Protein AF-A0A3R6WY26-F1 (afdb_monomer_lite)

Organism: Aphanomyces astaci (NCBI:txid112090)

Sequence (99 aa):
VEESDTIPDYSSRMVWAKADISNALNVPPDQLEALIVHRQDLGELVHVFSHVKHHMGVEEVQVALPDGASVPVESSTMRWMTCNDMAEVKPAMMYNIVG

Foldseek 3Di:
DPPPPDDPDPVVVVVVVLVVVCVQQVHPSVCQVVFWPDKAWPAWDWDDDDPDIDIDTDMDTDGHDDPPRDRDDADPVGDDDDPVRVVVPDPPDPDPPPD

Secondary structure (DSSP, 8-state):
-----SPPPHHHHHHHHHHHHHHHHT--HHHHHHHEEEEEEEEEEEEEETTEEEEEEEEEEEE-PPTTPPPPPPBTTB----HHHHHH-----------

pLDDT: mean 78.39, std 15.36, range [35.5, 94.94]

Structure (mmCIF, N/CA/C/O backbone):
data_AF-A0A3R6WY26-F1
#
_entry.id   AF-A0A3R6WY26-F1
#
loop_
_atom_site.group_PDB
_atom_site.id
_atom_site.type_symbol
_atom_site.label_atom_id
_atom_site.label_alt_id
_atom_site.label_comp_id
_atom_site.label_asym_id
_atom_site.label_entity_id
_atom_site.label_seq_id
_atom_site.pdbx_PDB_ins_code
_atom_site.Cartn_x
_atom_site.Cartn_y
_atom_site.Cartn_z
_atom_site.occupancy
_atom_site.B_iso_or_equiv
_atom_site.auth_seq_id
_atom_site.auth_comp_id
_atom_site.auth_asym_id
_atom_site.auth_atom_id
_atom_site.pdbx_PDB_model_num
ATOM 1 N N . VAL A 1 1 ? 15.721 14.122 -22.363 1.00 42.41 1 VAL A N 1
ATOM 2 C CA . VAL A 1 1 ? 15.073 14.062 -21.039 1.00 42.41 1 VAL A CA 1
ATOM 3 C C . VAL A 1 1 ? 15.043 12.591 -20.720 1.00 42.41 1 VAL A C 1
ATOM 5 O O . VAL A 1 1 ? 14.357 11.879 -21.436 1.00 42.41 1 VAL A O 1
ATOM 8 N N . GLU A 1 2 ? 15.923 12.116 -19.842 1.00 40.12 2 GLU A N 1
ATOM 9 C CA . GLU A 1 2 ? 15.895 10.704 -19.459 1.00 40.12 2 GLU A CA 1
ATOM 10 C C . GLU A 1 2 ? 14.625 10.497 -18.638 1.00 40.12 2 GLU A C 1
ATOM 12 O O . GLU A 1 2 ? 14.523 10.959 -17.503 1.00 40.12 2 GLU A O 1
ATOM 17 N N . GLU A 1 3 ? 13.612 9.906 -19.271 1.00 52.09 3 GLU A N 1
ATOM 18 C CA . GLU A 1 3 ? 12.554 9.212 -18.552 1.00 52.09 3 GLU A CA 1
ATOM 19 C C . GLU A 1 3 ? 13.268 8.143 -17.735 1.00 52.09 3 GLU A C 1
ATOM 21 O O . GLU A 1 3 ? 13.838 7.202 -18.278 1.00 52.09 3 GLU A O 1
ATOM 26 N N . SER A 1 4 ? 13.383 8.380 -16.434 1.00 54.91 4 SER A N 1
ATOM 27 C CA . SER A 1 4 ? 14.045 7.456 -15.530 1.00 54.91 4 SER A CA 1
ATOM 28 C C . SER A 1 4 ? 13.237 6.157 -15.539 1.00 54.91 4 SER A C 1
ATOM 30 O O . SER A 1 4 ? 12.204 6.083 -14.882 1.00 54.91 4 SER A O 1
ATOM 32 N N . ASP A 1 5 ? 13.707 5.145 -16.276 1.00 64.50 5 ASP A N 1
ATOM 33 C CA . ASP A 1 5 ? 13.189 3.760 -16.358 1.00 64.50 5 ASP A CA 1
ATOM 34 C C . ASP A 1 5 ? 13.225 3.016 -15.000 1.00 64.50 5 ASP A C 1
ATOM 36 O O . ASP A 1 5 ? 13.124 1.793 -14.916 1.00 64.50 5 ASP A O 1
ATOM 40 N N . THR A 1 6 ? 13.434 3.740 -13.906 1.00 68.19 6 THR A N 1
ATOM 41 C CA . THR A 1 6 ? 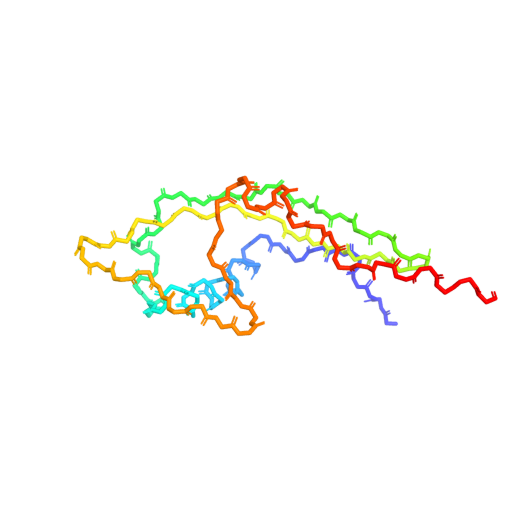13.661 3.210 -12.573 1.00 68.19 6 THR A CA 1
ATOM 42 C C . THR A 1 6 ? 12.530 3.615 -11.652 1.00 68.19 6 THR A C 1
ATOM 44 O O . THR A 1 6 ? 12.189 4.789 -11.501 1.00 68.19 6 THR A O 1
ATOM 47 N N . ILE A 1 7 ? 11.965 2.610 -10.990 1.00 73.69 7 ILE A N 1
ATOM 48 C CA . ILE A 1 7 ? 11.009 2.823 -9.912 1.00 73.69 7 ILE A CA 1
ATOM 49 C C . ILE A 1 7 ? 11.721 3.595 -8.797 1.00 73.69 7 ILE A C 1
ATOM 51 O O . ILE A 1 7 ? 12.845 3.229 -8.432 1.00 73.69 7 ILE A O 1
ATOM 55 N N . PRO A 1 8 ? 11.084 4.634 -8.229 1.00 80.81 8 PRO A N 1
ATOM 56 C CA . PRO A 1 8 ? 11.581 5.271 -7.024 1.00 80.81 8 PRO A CA 1
ATOM 57 C C . PRO A 1 8 ? 11.853 4.238 -5.932 1.00 80.81 8 PRO A C 1
ATOM 59 O O . PRO A 1 8 ? 11.167 3.215 -5.822 1.00 80.81 8 PRO A O 1
ATOM 62 N N . ASP A 1 9 ? 12.844 4.518 -5.094 1.00 84.44 9 ASP A N 1
ATOM 63 C CA . ASP A 1 9 ? 13.143 3.650 -3.969 1.00 84.44 9 ASP A CA 1
ATOM 64 C C . ASP A 1 9 ? 11.897 3.439 -3.089 1.00 84.44 9 ASP A C 1
ATOM 66 O O . ASP A 1 9 ? 10.954 4.241 -3.059 1.00 84.44 9 ASP A O 1
ATOM 70 N N . TYR A 1 10 ? 11.892 2.326 -2.364 1.00 84.81 10 TYR A N 1
ATOM 71 C CA . TYR A 1 10 ? 10.750 1.941 -1.549 1.00 84.81 10 TYR A CA 1
ATOM 72 C C . TYR A 1 10 ? 10.363 3.018 -0.522 1.00 84.81 10 TYR A C 1
ATOM 74 O O . TYR A 1 10 ? 9.178 3.298 -0.359 1.00 84.81 10 TYR A O 1
ATOM 82 N N . SER A 1 11 ? 11.330 3.698 0.102 1.00 84.69 11 SER A N 1
ATOM 83 C CA . SER A 1 11 ? 11.040 4.730 1.106 1.00 84.69 11 SER A CA 1
ATOM 84 C C . SER A 1 11 ? 10.308 5.939 0.513 1.00 84.69 11 SER A C 1
ATOM 86 O O . SER A 1 11 ? 9.386 6.465 1.139 1.00 84.69 11 SER A O 1
ATOM 88 N N . SER A 1 12 ? 10.636 6.315 -0.724 1.00 84.19 12 SER A N 1
ATOM 89 C CA . SER A 1 12 ? 9.929 7.348 -1.484 1.00 84.19 12 SER A CA 1
ATOM 90 C C . SER A 1 12 ? 8.497 6.917 -1.821 1.00 84.19 12 SER A C 1
ATOM 92 O O . SER A 1 12 ? 7.551 7.674 -1.583 1.00 84.19 12 SER A O 1
ATOM 94 N N . ARG A 1 13 ? 8.310 5.674 -2.292 1.00 84.25 13 ARG A N 1
ATOM 95 C CA . ARG A 1 13 ? 6.975 5.107 -2.575 1.0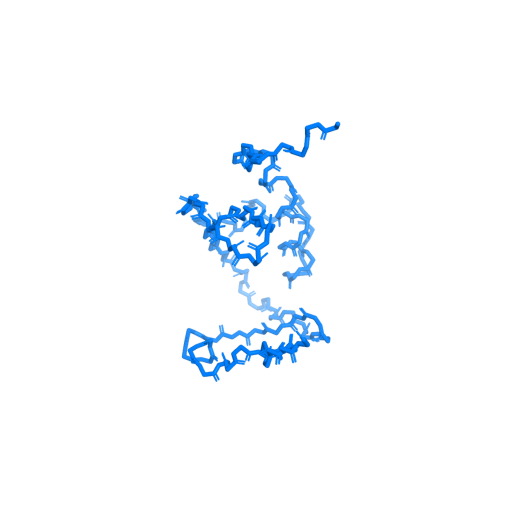0 84.25 13 ARG A CA 1
ATOM 96 C C . ARG A 1 13 ? 6.092 5.067 -1.331 1.00 84.25 13 ARG A C 1
ATOM 98 O O . ARG A 1 13 ? 4.899 5.361 -1.418 1.00 84.25 13 ARG A O 1
ATOM 105 N N . MET A 1 14 ? 6.682 4.779 -0.169 1.00 85.94 14 MET A N 1
ATOM 106 C CA . MET A 1 14 ? 5.939 4.720 1.084 1.00 85.94 14 MET A CA 1
ATOM 107 C C . MET A 1 14 ? 5.238 6.038 1.418 1.00 85.94 14 MET A C 1
ATOM 109 O O . MET A 1 14 ? 4.128 6.008 1.947 1.00 85.94 14 MET A O 1
ATOM 113 N N . VAL A 1 15 ? 5.859 7.184 1.118 1.00 84.31 15 VAL A N 1
ATOM 114 C CA . VAL A 1 15 ? 5.285 8.510 1.398 1.00 84.31 15 VAL A CA 1
ATOM 115 C C . VAL A 1 15 ? 4.014 8.744 0.585 1.00 84.31 15 VAL A C 1
ATOM 117 O O . VAL A 1 15 ? 3.020 9.212 1.137 1.00 84.31 15 VAL A O 1
ATOM 120 N N . TRP A 1 16 ? 4.026 8.393 -0.701 1.00 81.25 16 TRP A N 1
ATOM 121 C CA . TRP A 1 16 ? 2.867 8.572 -1.579 1.00 81.25 16 TRP A CA 1
ATOM 122 C C . TRP A 1 16 ? 1.726 7.634 -1.196 1.00 81.25 16 TRP A C 1
ATOM 124 O O . TRP A 1 16 ? 0.604 8.087 -0.979 1.00 81.25 16 TRP A O 1
ATOM 134 N N . ALA A 1 17 ? 2.036 6.355 -0.985 1.00 85.25 17 ALA A N 1
ATOM 135 C CA . ALA A 1 17 ? 1.035 5.363 -0.620 1.00 85.25 17 ALA A CA 1
ATOM 136 C C . ALA A 1 17 ? 0.349 5.663 0.721 1.00 85.25 17 ALA A C 1
ATOM 138 O O . ALA A 1 17 ? -0.836 5.383 0.877 1.00 85.25 17 ALA A O 1
ATOM 139 N N . LYS A 1 18 ? 1.045 6.284 1.688 1.00 87.56 18 LYS A N 1
ATOM 140 C CA . LYS A 1 18 ? 0.419 6.696 2.958 1.00 87.56 18 LYS A CA 1
ATOM 141 C C . LYS A 1 18 ? -0.764 7.634 2.741 1.00 87.56 18 LYS A C 1
ATOM 143 O O . LYS A 1 18 ? -1.764 7.484 3.437 1.00 87.56 18 LYS A O 1
ATOM 148 N N . ALA A 1 19 ? -0.664 8.585 1.812 1.00 85.19 19 ALA A N 1
ATOM 149 C CA . ALA A 1 19 ? -1.751 9.522 1.540 1.00 85.19 19 ALA A CA 1
ATOM 150 C C . ALA A 1 19 ? -2.972 8.795 0.959 1.00 85.19 19 ALA A C 1
ATOM 152 O O . ALA A 1 19 ? -4.090 8.988 1.438 1.00 85.19 19 ALA A O 1
ATOM 153 N N . ASP A 1 20 ? -2.747 7.902 -0.003 1.00 86.25 20 ASP A N 1
ATOM 154 C CA . ASP A 1 20 ? -3.817 7.150 -0.660 1.00 86.25 20 ASP A CA 1
ATOM 155 C C . ASP A 1 20 ? -4.489 6.156 0.290 1.00 86.25 20 ASP A C 1
ATOM 157 O O . ASP A 1 20 ? -5.715 6.105 0.355 1.00 86.25 20 ASP A O 1
ATOM 161 N N . ILE A 1 21 ? -3.708 5.429 1.095 1.00 88.25 21 ILE A N 1
ATOM 162 C CA . ILE A 1 21 ? -4.231 4.496 2.102 1.00 88.25 21 ILE A CA 1
ATOM 163 C C . ILE A 1 21 ? -5.003 5.253 3.189 1.00 88.25 21 ILE A C 1
ATOM 165 O O . ILE A 1 21 ? -6.079 4.814 3.586 1.00 88.25 21 ILE A O 1
ATOM 169 N N . SER A 1 22 ? -4.496 6.403 3.647 1.00 87.81 22 SER A N 1
ATOM 170 C CA . SER A 1 22 ? -5.187 7.251 4.634 1.00 87.81 22 SER A CA 1
ATOM 171 C C . SER A 1 22 ? -6.544 7.715 4.112 1.00 87.81 22 SER A C 1
ATOM 173 O O . SER A 1 22 ? -7.552 7.599 4.808 1.00 87.81 22 SER A O 1
ATOM 175 N N . ASN A 1 23 ? -6.584 8.177 2.858 1.00 85.12 23 ASN A N 1
ATOM 176 C CA . ASN A 1 23 ? -7.820 8.582 2.194 1.00 85.12 23 ASN A CA 1
ATOM 177 C C . ASN A 1 23 ? -8.778 7.397 2.022 1.00 85.12 23 ASN A C 1
ATOM 179 O O . ASN A 1 23 ? -9.962 7.523 2.329 1.00 85.12 23 ASN A O 1
ATOM 183 N N . ALA A 1 24 ? -8.267 6.246 1.578 1.00 84.81 24 ALA A N 1
ATOM 184 C CA . ALA A 1 24 ? -9.059 5.040 1.366 1.00 84.81 24 ALA A CA 1
ATOM 185 C C . ALA A 1 24 ? -9.663 4.509 2.667 1.00 84.81 24 ALA A C 1
ATOM 187 O O . ALA A 1 24 ? -10.806 4.067 2.659 1.00 84.81 24 ALA A O 1
ATOM 188 N N . LEU A 1 25 ? -8.917 4.586 3.774 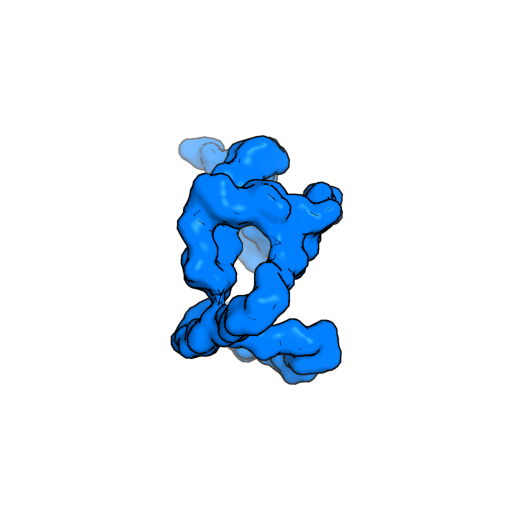1.00 85.38 25 LEU A N 1
ATOM 189 C CA . LEU A 1 25 ? -9.345 4.161 5.108 1.00 85.38 25 LEU A CA 1
ATOM 190 C C . LEU A 1 25 ? -10.115 5.243 5.882 1.00 85.38 25 LEU A C 1
ATOM 192 O O . LEU A 1 25 ? -10.676 4.945 6.935 1.00 85.38 25 LEU A O 1
ATOM 196 N N . ASN A 1 26 ? -10.187 6.471 5.359 1.00 85.00 26 ASN A N 1
ATOM 197 C CA . ASN A 1 26 ? -10.723 7.646 6.051 1.00 85.00 26 ASN A CA 1
ATOM 198 C C . ASN A 1 26 ? -10.106 7.834 7.455 1.00 85.00 26 ASN A C 1
ATOM 200 O O . ASN A 1 26 ? -10.799 8.135 8.430 1.00 85.00 26 ASN A O 1
ATOM 204 N N . VAL A 1 27 ? -8.791 7.625 7.554 1.00 86.38 27 VAL A N 1
ATOM 205 C CA . VAL A 1 27 ? -8.002 7.759 8.785 1.00 86.38 27 VAL A CA 1
ATOM 206 C C . VAL A 1 27 ? -6.969 8.872 8.588 1.00 86.38 27 VAL A C 1
ATOM 208 O O . VAL A 1 27 ? -6.356 8.940 7.524 1.00 86.38 27 VAL A O 1
ATOM 211 N N . PRO A 1 28 ? -6.735 9.745 9.584 1.00 86.62 28 PRO A N 1
ATOM 212 C CA . PRO A 1 28 ? -5.669 10.740 9.511 1.00 86.62 28 PRO A CA 1
ATOM 213 C C . PRO A 1 28 ? -4.279 10.102 9.277 1.00 86.62 28 PRO A C 1
ATOM 215 O O . PRO A 1 28 ? -3.970 9.086 9.907 1.00 86.62 28 PRO A O 1
ATOM 218 N N . PRO A 1 29 ? -3.403 10.675 8.424 1.00 83.44 29 PRO A N 1
ATOM 219 C CA . PRO A 1 29 ? -2.095 10.079 8.116 1.00 83.44 29 PRO A CA 1
ATOM 220 C C . PRO A 1 29 ? -1.181 9.851 9.327 1.00 83.44 29 PRO A C 1
ATOM 222 O O . PRO A 1 29 ? -0.369 8.928 9.329 1.00 83.44 29 PRO A O 1
ATOM 225 N N . ASP A 1 30 ? -1.318 10.674 10.365 1.00 85.31 30 ASP A N 1
ATOM 226 C CA . ASP A 1 30 ? -0.622 10.551 11.649 1.00 85.31 30 ASP A CA 1
ATOM 227 C C . ASP A 1 30 ? -1.092 9.344 12.475 1.00 85.31 30 ASP A C 1
ATOM 229 O O . ASP A 1 30 ? -0.330 8.823 13.288 1.00 85.31 30 ASP A O 1
ATOM 233 N N . GLN A 1 31 ? -2.316 8.870 12.243 1.00 87.25 31 GLN A N 1
ATOM 234 C CA . GLN A 1 31 ? -2.886 7.699 12.911 1.00 87.25 31 GLN A CA 1
ATOM 235 C C . GLN A 1 31 ? -2.677 6.410 12.113 1.00 87.25 31 GLN A C 1
ATOM 237 O O . GLN A 1 31 ? -2.615 5.338 12.711 1.00 87.25 31 GLN A O 1
ATOM 242 N N . LEU A 1 32 ? -2.527 6.499 10.786 1.00 88.19 32 LEU A N 1
ATOM 243 C CA . LEU A 1 32 ? -2.384 5.331 9.914 1.00 88.19 32 LEU A CA 1
ATOM 244 C C . LEU A 1 32 ? -1.218 4.424 10.335 1.00 88.19 32 LEU A C 1
ATOM 246 O O . LEU A 1 32 ? -1.389 3.212 10.413 1.00 88.19 32 LEU A O 1
ATOM 250 N N . GLU A 1 33 ? -0.054 4.996 10.650 1.00 88.75 33 GLU A N 1
ATOM 251 C CA . GLU A 1 33 ? 1.133 4.215 11.036 1.00 88.75 33 GLU A CA 1
ATOM 252 C C . GLU A 1 33 ? 0.909 3.346 12.273 1.00 88.75 33 GLU A C 1
ATOM 254 O O . GLU A 1 33 ? 1.442 2.244 12.351 1.00 88.75 33 GLU A O 1
ATOM 259 N N . ALA A 1 34 ? 0.090 3.804 13.221 1.00 89.94 34 ALA A N 1
ATOM 260 C CA . ALA A 1 34 ? -0.231 3.031 14.416 1.00 89.94 34 ALA A CA 1
ATOM 261 C C . ALA A 1 34 ? -1.171 1.846 14.127 1.00 89.94 34 ALA A C 1
ATOM 263 O O . ALA A 1 34 ? -1.265 0.933 14.946 1.00 89.94 34 ALA A O 1
ATOM 264 N N . LEU A 1 35 ? -1.870 1.862 12.987 1.00 90.50 35 LEU A N 1
ATOM 265 C CA . LEU A 1 35 ? -2.810 0.818 12.575 1.00 90.50 35 LEU A CA 1
ATOM 266 C C . LEU A 1 35 ? -2.184 -0.204 11.615 1.00 90.50 35 LEU A C 1
ATOM 268 O O . LEU A 1 35 ? -2.744 -1.287 11.429 1.00 90.50 35 LEU A O 1
ATOM 272 N N . ILE A 1 36 ? -1.048 0.119 10.988 1.00 92.19 36 ILE A N 1
ATOM 273 C CA . ILE A 1 36 ? -0.331 -0.809 10.109 1.00 92.19 36 ILE A CA 1
ATOM 274 C C . ILE A 1 36 ? 0.269 -1.930 10.965 1.00 92.19 36 ILE A C 1
ATOM 276 O O . ILE A 1 36 ? 1.157 -1.702 11.784 1.00 92.19 36 ILE A O 1
ATOM 280 N N . VAL A 1 37 ? -0.195 -3.161 10.746 1.00 94.94 37 VAL A N 1
ATOM 281 C CA . VAL A 1 37 ? 0.320 -4.356 11.441 1.00 94.94 37 VAL A CA 1
ATOM 282 C C . VAL A 1 37 ? 1.384 -5.081 10.630 1.00 94.94 37 VAL A C 1
ATOM 284 O O . VAL A 1 37 ? 2.259 -5.740 11.189 1.00 94.94 37 VAL A O 1
ATOM 287 N N . HIS A 1 38 ? 1.318 -4.956 9.308 1.00 93.69 38 HIS A N 1
ATOM 288 C CA . HIS A 1 38 ? 2.281 -5.543 8.397 1.00 93.69 38 HIS A CA 1
ATOM 289 C C . HIS A 1 38 ? 2.409 -4.673 7.153 1.00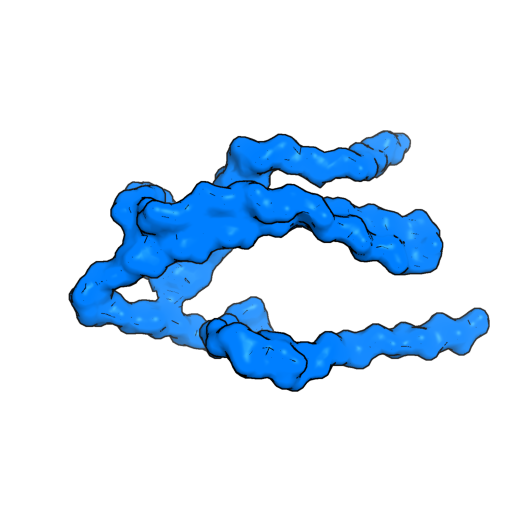 93.69 38 HIS A C 1
ATOM 291 O O . HIS A 1 38 ? 1.417 -4.149 6.645 1.00 93.69 38 HIS A O 1
ATOM 297 N N . ARG A 1 39 ? 3.637 -4.518 6.666 1.00 92.88 39 ARG A N 1
ATOM 298 C CA . ARG A 1 39 ? 3.919 -3.840 5.409 1.00 92.88 39 ARG A CA 1
ATOM 299 C C . ARG A 1 39 ? 5.167 -4.435 4.774 1.00 92.88 39 ARG A C 1
ATOM 301 O O . ARG A 1 39 ? 6.200 -4.530 5.438 1.00 92.88 39 ARG A O 1
ATOM 308 N N . GLN A 1 40 ? 5.074 -4.805 3.505 1.00 92.12 40 GLN A N 1
ATOM 309 C CA . GLN A 1 40 ? 6.144 -5.486 2.790 1.00 92.12 40 GLN A CA 1
ATOM 310 C C . GLN A 1 40 ? 6.247 -4.980 1.351 1.00 92.12 40 GLN A C 1
ATOM 312 O O . GLN A 1 40 ? 5.254 -4.906 0.633 1.00 92.12 40 GLN A O 1
ATOM 317 N N . ASP A 1 41 ? 7.474 -4.689 0.915 1.00 91.31 41 ASP A N 1
ATOM 318 C CA . ASP A 1 41 ? 7.765 -4.476 -0.501 1.00 91.31 41 ASP A CA 1
ATOM 319 C C . ASP A 1 41 ? 7.734 -5.827 -1.224 1.00 91.31 41 ASP A C 1
ATOM 321 O O . ASP A 1 41 ? 8.491 -6.743 -0.885 1.00 91.31 41 ASP A O 1
ATOM 325 N N . LEU A 1 42 ? 6.846 -5.961 -2.206 1.00 89.69 42 LEU A N 1
ATOM 326 C CA . LEU A 1 42 ? 6.723 -7.158 -3.040 1.00 89.69 42 LEU A CA 1
ATOM 327 C C . LEU A 1 42 ? 7.548 -7.039 -4.330 1.00 89.69 42 LEU A C 1
ATOM 329 O O . LEU A 1 42 ? 7.645 -8.002 -5.092 1.00 89.69 42 LEU A O 1
ATOM 333 N N . GLY A 1 43 ? 8.179 -5.883 -4.552 1.00 86.88 43 GLY A N 1
ATOM 334 C CA . GLY A 1 43 ? 9.087 -5.632 -5.659 1.00 86.88 43 GLY A CA 1
ATOM 335 C C . GLY A 1 43 ? 8.430 -4.836 -6.779 1.00 86.88 43 GLY A C 1
ATOM 336 O O . GLY A 1 43 ? 7.818 -3.792 -6.553 1.00 86.88 43 GLY A O 1
ATOM 337 N N . GLU A 1 44 ? 8.608 -5.307 -8.009 1.00 85.56 44 GLU A N 1
ATOM 338 C CA . GLU A 1 44 ? 8.337 -4.550 -9.226 1.00 85.56 44 GLU A CA 1
ATOM 339 C C . GLU A 1 44 ? 7.441 -5.326 -10.195 1.00 85.56 44 GLU A C 1
ATOM 341 O O . GLU A 1 44 ? 7.646 -6.511 -10.460 1.00 85.56 44 GLU A O 1
ATOM 346 N N . LEU A 1 45 ? 6.477 -4.613 -10.775 1.00 84.25 45 LEU A N 1
ATOM 347 C CA . LEU A 1 45 ? 5.667 -5.031 -11.904 1.00 84.25 45 LEU A CA 1
ATOM 348 C C . LEU A 1 45 ? 5.974 -4.129 -13.102 1.00 84.25 45 LEU A C 1
ATOM 350 O O . LEU A 1 45 ? 5.735 -2.923 -13.062 1.00 84.25 45 LEU A O 1
ATOM 354 N N . VAL A 1 46 ? 6.446 -4.725 -14.196 1.00 82.38 46 VAL A N 1
ATOM 355 C CA . VAL A 1 46 ? 6.682 -4.011 -15.457 1.00 82.38 46 VAL A CA 1
ATOM 356 C C . VAL A 1 46 ? 5.583 -4.359 -16.448 1.00 82.38 46 VAL A C 1
ATOM 358 O O . VAL A 1 46 ? 5.401 -5.523 -16.805 1.00 82.38 46 VAL A O 1
ATOM 361 N N . HIS A 1 47 ? 4.875 -3.344 -16.933 1.00 81.62 47 HIS A N 1
ATOM 362 C CA . HIS A 1 47 ? 3.896 -3.486 -18.003 1.00 81.62 47 HIS A CA 1
ATOM 363 C C . HIS A 1 47 ? 4.433 -2.860 -19.291 1.00 81.62 47 HIS A C 1
ATOM 365 O O . HIS A 1 47 ? 4.706 -1.665 -19.337 1.00 81.62 47 HIS A O 1
ATOM 371 N N . VAL A 1 48 ? 4.587 -3.663 -20.344 1.00 81.06 48 VAL A N 1
ATOM 372 C CA . VAL A 1 48 ? 5.103 -3.204 -21.641 1.00 81.06 48 VAL A CA 1
ATOM 373 C C . VAL A 1 48 ? 3.954 -3.027 -22.631 1.00 81.06 48 VAL A C 1
ATOM 375 O O . VAL A 1 48 ? 3.291 -3.997 -22.991 1.00 81.06 48 VAL A O 1
ATOM 378 N N . PHE A 1 49 ? 3.752 -1.798 -23.105 1.00 80.12 49 PHE A N 1
ATOM 379 C CA . PHE A 1 49 ? 2.775 -1.452 -24.133 1.00 80.12 49 PHE A CA 1
ATOM 380 C C . PHE A 1 49 ? 3.464 -0.869 -25.362 1.00 80.12 49 PHE A C 1
ATOM 382 O O . PHE A 1 49 ? 3.904 0.279 -25.347 1.00 80.12 49 PHE A O 1
ATOM 389 N N . SER A 1 50 ? 3.482 -1.627 -26.462 1.00 82.69 50 SER A N 1
ATOM 390 C CA . SER A 1 50 ? 4.079 -1.208 -27.737 1.00 82.69 50 SER A CA 1
ATOM 391 C C . SER A 1 50 ? 5.552 -0.802 -27.565 1.00 82.69 50 SER A C 1
ATOM 393 O O . SER A 1 50 ? 6.418 -1.673 -27.551 1.00 82.69 50 SER A O 1
ATOM 395 N N . HIS A 1 51 ? 5.830 0.488 -27.362 1.00 80.44 51 HIS A N 1
ATOM 396 C CA . HIS A 1 51 ? 7.174 1.048 -27.195 1.00 80.44 51 HIS A CA 1
ATOM 397 C C . HIS A 1 51 ? 7.405 1.686 -25.814 1.00 80.44 51 HIS A C 1
ATOM 399 O O . HIS A 1 51 ? 8.476 2.238 -25.581 1.00 80.44 51 HIS A O 1
ATOM 405 N N . VAL A 1 52 ? 6.423 1.623 -24.907 1.00 78.19 52 VAL A N 1
ATOM 406 C CA . VAL A 1 52 ? 6.485 2.227 -23.568 1.00 78.19 52 VAL A CA 1
ATOM 407 C C . VAL A 1 52 ? 6.502 1.133 -22.505 1.00 78.19 52 VAL A C 1
ATOM 409 O O . VAL A 1 52 ? 5.736 0.167 -22.578 1.00 78.19 52 VAL A O 1
ATOM 412 N N . LYS A 1 53 ? 7.369 1.288 -21.502 1.00 81.31 53 LYS A N 1
ATOM 413 C CA . LYS A 1 53 ? 7.400 0.439 -20.309 1.00 81.31 53 LYS A CA 1
ATOM 414 C C . LYS A 1 53 ? 6.884 1.234 -19.119 1.00 81.31 53 LYS A C 1
ATOM 416 O O . LYS A 1 53 ? 7.401 2.298 -18.807 1.00 81.31 53 LYS A O 1
ATOM 421 N N . HIS A 1 54 ? 5.863 0.717 -18.453 1.00 81.75 54 HIS A N 1
ATOM 422 C CA . HIS A 1 54 ? 5.385 1.250 -17.186 1.00 81.75 54 HIS A CA 1
ATOM 423 C C . HIS A 1 54 ? 5.948 0.395 -16.060 1.00 81.75 54 HIS A C 1
ATOM 425 O O . HIS A 1 54 ? 5.584 -0.773 -15.916 1.00 81.75 54 HIS A O 1
ATOM 431 N N . HIS A 1 55 ? 6.837 0.990 -15.278 1.00 81.69 55 HIS A N 1
ATOM 432 C CA . HIS A 1 55 ? 7.434 0.376 -14.106 1.00 81.69 55 HIS A CA 1
ATOM 433 C C . HIS A 1 55 ? 6.602 0.746 -12.870 1.00 81.69 55 HIS A C 1
ATOM 435 O O . HIS A 1 55 ? 6.416 1.926 -12.569 1.00 81.69 55 HIS A O 1
ATOM 441 N N . MET A 1 56 ? 6.057 -0.251 -12.175 1.00 83.75 56 MET A N 1
ATOM 442 C CA . MET A 1 56 ? 5.198 -0.066 -11.003 1.00 83.75 56 MET A CA 1
ATOM 443 C C . MET A 1 56 ? 5.767 -0.824 -9.810 1.00 83.75 56 MET A C 1
ATOM 445 O O . MET A 1 56 ? 6.046 -2.015 -9.898 1.00 83.75 56 MET A O 1
ATOM 449 N N . GLY A 1 57 ? 5.919 -0.144 -8.678 1.00 86.12 57 GLY A N 1
ATOM 450 C CA . GLY A 1 57 ? 6.278 -0.803 -7.426 1.00 86.12 57 GLY A CA 1
ATOM 451 C C . GLY A 1 57 ? 5.048 -1.451 -6.799 1.00 86.12 57 GLY A C 1
ATOM 452 O O . GLY A 1 57 ? 3.990 -0.824 -6.760 1.00 86.12 57 GLY A O 1
ATOM 453 N N . VAL A 1 58 ? 5.186 -2.671 -6.290 1.00 87.56 58 VAL A N 1
ATOM 454 C CA . VAL A 1 58 ? 4.104 -3.394 -5.613 1.00 87.56 58 VAL A CA 1
ATOM 455 C C . VAL A 1 58 ? 4.449 -3.537 -4.140 1.00 87.56 58 VAL A C 1
ATOM 457 O O . VAL A 1 58 ? 5.545 -3.966 -3.792 1.00 87.56 58 VAL A O 1
ATOM 460 N N . GLU A 1 59 ? 3.507 -3.198 -3.271 1.00 90.69 59 GLU A N 1
ATOM 461 C CA . GLU A 1 59 ? 3.625 -3.415 -1.833 1.00 90.69 59 GLU A CA 1
ATOM 462 C C . GLU A 1 59 ? 2.344 -4.024 -1.268 1.00 90.69 59 GLU A C 1
ATOM 464 O O . GLU A 1 59 ? 1.247 -3.801 -1.785 1.00 90.69 59 GLU A O 1
ATOM 469 N N . GLU A 1 60 ? 2.499 -4.789 -0.195 1.00 91.44 60 GLU A N 1
ATOM 470 C CA . GLU A 1 60 ? 1.402 -5.280 0.627 1.00 91.44 60 GLU A CA 1
ATOM 471 C C . GLU A 1 60 ? 1.339 -4.459 1.913 1.00 91.44 60 GLU A C 1
ATOM 473 O O . GLU A 1 60 ? 2.357 -4.253 2.578 1.00 91.44 60 GLU A O 1
ATOM 478 N N . VAL A 1 61 ? 0.139 -3.998 2.274 1.00 91.31 61 VAL A N 1
ATOM 479 C CA . VAL A 1 61 ? -0.111 -3.273 3.523 1.00 91.31 61 VAL A CA 1
ATOM 480 C C . VAL A 1 61 ? -1.320 -3.885 4.215 1.00 91.31 61 VAL A C 1
ATOM 482 O O . VAL A 1 61 ? -2.426 -3.881 3.680 1.00 91.31 61 VAL A O 1
ATOM 485 N N . GLN A 1 62 ? -1.113 -4.378 5.431 1.00 92.25 62 GLN A N 1
ATOM 486 C CA . GLN A 1 62 ? -2.168 -4.872 6.301 1.00 92.25 62 GLN A CA 1
ATOM 487 C C . GLN A 1 62 ? -2.430 -3.851 7.405 1.00 92.25 62 GLN A C 1
ATOM 489 O O . GLN A 1 62 ? -1.519 -3.456 8.139 1.00 92.25 62 GLN A O 1
ATOM 494 N N . VAL A 1 63 ? -3.695 -3.466 7.552 1.00 90.19 63 VAL A N 1
ATOM 495 C CA . VAL A 1 63 ? -4.143 -2.510 8.566 1.00 90.19 63 VAL A CA 1
ATOM 496 C C . VAL A 1 63 ? -5.163 -3.178 9.479 1.00 90.19 63 VAL A C 1
ATOM 498 O O . VAL A 1 63 ? -6.102 -3.817 9.004 1.00 90.19 63 VAL A O 1
ATOM 501 N N . ALA A 1 64 ? -4.982 -3.031 10.789 1.00 90.12 64 ALA A N 1
ATOM 502 C CA . ALA A 1 64 ? -5.965 -3.439 11.783 1.00 90.12 64 ALA A CA 1
ATOM 503 C C . ALA A 1 64 ? -6.812 -2.225 12.172 1.00 90.12 64 ALA A C 1
ATOM 505 O O . ALA A 1 64 ? -6.349 -1.330 12.877 1.00 90.12 64 ALA A O 1
ATOM 506 N N . LEU A 1 65 ? -8.053 -2.181 11.686 1.00 83.69 65 LEU A N 1
ATOM 507 C CA . LEU A 1 65 ? -8.985 -1.128 12.070 1.00 83.69 65 LEU A CA 1
ATOM 508 C C . LEU A 1 65 ? -9.468 -1.335 13.519 1.00 83.69 65 LEU A C 1
ATOM 510 O O . LEU A 1 65 ? -9.663 -2.481 13.927 1.00 83.69 65 LEU A O 1
ATOM 514 N N . PRO A 1 66 ? -9.681 -0.254 14.294 1.00 81.56 66 PRO A N 1
ATOM 515 C CA . PRO A 1 66 ? -10.238 -0.348 15.641 1.00 81.56 66 PRO A CA 1
ATOM 516 C C . PRO A 1 66 ? -11.625 -0.998 15.656 1.00 81.56 66 PRO A C 1
ATOM 518 O O . PRO A 1 66 ? -12.401 -0.857 14.707 1.00 81.56 66 PRO A O 1
ATOM 521 N N . ASP A 1 67 ? -11.972 -1.638 16.773 1.00 77.56 67 ASP A N 1
ATOM 522 C CA . ASP A 1 67 ? -13.300 -2.219 16.970 1.00 77.56 67 ASP A CA 1
ATOM 523 C C . ASP A 1 67 ? -14.402 -1.164 16.763 1.00 77.56 67 ASP A C 1
ATOM 525 O O . ASP A 1 67 ? -14.400 -0.097 17.379 1.00 77.56 67 ASP A O 1
ATOM 529 N N . GLY A 1 68 ? -15.359 -1.465 15.879 1.00 70.00 68 GLY A N 1
ATOM 530 C CA . GLY A 1 68 ? -16.469 -0.566 15.542 1.00 70.00 68 GLY A CA 1
ATOM 531 C C . GLY A 1 68 ? -16.165 0.477 14.461 1.00 70.00 68 GLY A C 1
ATOM 532 O O . GLY A 1 68 ? -17.060 1.246 14.107 1.00 70.00 68 GLY A O 1
ATOM 533 N N . ALA A 1 69 ? -14.953 0.496 13.897 1.00 74.06 69 ALA A N 1
ATOM 534 C CA . ALA A 1 69 ? -14.667 1.283 12.704 1.00 74.06 69 ALA A CA 1
ATOM 535 C C . ALA A 1 69 ? -15.487 0.763 11.512 1.00 74.06 69 ALA A C 1
ATOM 537 O O . ALA A 1 69 ? -15.490 -0.429 11.199 1.00 74.06 69 ALA A O 1
ATOM 538 N N . SER A 1 70 ? -16.194 1.665 10.834 1.00 69.69 70 SER A N 1
ATOM 539 C CA . SER A 1 70 ? -16.875 1.341 9.585 1.00 69.69 70 SER A CA 1
ATOM 540 C C . SER A 1 70 ? -15.873 1.312 8.441 1.00 69.69 70 SER A C 1
ATOM 542 O O . SER A 1 70 ? -15.090 2.251 8.288 1.00 69.69 70 SER A O 1
ATOM 544 N N . VAL A 1 71 ? -15.959 0.285 7.598 1.00 71.31 71 VAL A N 1
ATOM 545 C CA . VAL A 1 71 ? -15.267 0.275 6.309 1.00 71.31 71 VAL A CA 1
ATOM 546 C C . VAL A 1 71 ? -15.711 1.514 5.513 1.00 71.31 71 VAL A C 1
ATOM 548 O O . VAL A 1 71 ? -16.918 1.767 5.425 1.00 71.31 71 VAL A O 1
ATOM 551 N N . PRO A 1 72 ? -14.782 2.323 4.980 1.00 75.62 72 PRO A N 1
ATOM 552 C CA . PRO A 1 72 ? -15.126 3.544 4.261 1.00 75.62 72 PRO A CA 1
ATOM 553 C C . PRO A 1 72 ? -16.010 3.293 3.052 1.00 75.62 72 PRO A C 1
ATOM 555 O O . PRO A 1 72 ? -15.944 2.244 2.413 1.00 75.62 72 PRO A O 1
ATOM 558 N N . VAL A 1 73 ? -16.829 4.290 2.731 1.00 77.19 73 VAL A N 1
ATOM 559 C CA . VAL A 1 73 ? -17.782 4.214 1.625 1.00 77.19 73 VAL A CA 1
ATOM 560 C C . VAL A 1 73 ? -17.026 4.111 0.302 1.00 77.19 73 VAL A C 1
ATOM 562 O O . VAL A 1 73 ? -16.093 4.870 0.042 1.00 77.19 73 VAL A O 1
ATOM 565 N N . GLU A 1 74 ? -17.444 3.167 -0.536 1.00 84.25 74 GLU A N 1
ATOM 566 C CA . GLU A 1 74 ? -16.935 3.023 -1.898 1.00 84.25 74 GLU A CA 1
ATOM 567 C C . GLU A 1 74 ? -17.204 4.284 -2.733 1.00 84.25 74 GLU A C 1
ATOM 569 O O . GLU A 1 74 ? -18.156 5.032 -2.500 1.00 84.25 74 GLU A O 1
ATOM 574 N N . SER A 1 75 ? -16.373 4.520 -3.741 1.00 80.56 75 SER A N 1
ATOM 575 C CA . SER A 1 75 ? -16.495 5.648 -4.662 1.00 80.56 75 SER A CA 1
ATOM 576 C C . SER A 1 75 ? -16.451 5.173 -6.113 1.00 80.56 75 SER A C 1
ATOM 578 O O . SER A 1 75 ? -16.265 3.994 -6.406 1.00 80.56 75 SER A O 1
ATOM 580 N N . SER A 1 76 ? -16.571 6.103 -7.063 1.00 81.50 76 SER A N 1
ATOM 581 C CA . SER A 1 76 ? -16.384 5.784 -8.483 1.00 81.50 76 SER A CA 1
ATOM 582 C C . SER A 1 76 ? -14.976 5.275 -8.819 1.00 81.50 76 SER A C 1
ATOM 584 O O . SER A 1 76 ? -14.787 4.705 -9.890 1.00 81.50 76 SER A O 1
ATOM 586 N N . THR A 1 77 ? -13.987 5.502 -7.948 1.00 79.25 77 THR A N 1
ATOM 587 C CA . THR A 1 77 ? -12.577 5.131 -8.160 1.00 79.25 77 THR A CA 1
ATOM 588 C C . THR A 1 77 ? -12.043 4.144 -7.122 1.00 79.25 77 THR A C 1
ATOM 590 O O . THR A 1 77 ? -10.888 3.743 -7.221 1.00 79.25 77 THR A O 1
ATOM 593 N N . MET A 1 78 ? -12.847 3.750 -6.131 1.00 82.50 78 MET A N 1
ATOM 594 C CA . MET A 1 78 ? -12.435 2.868 -5.039 1.00 82.50 78 MET A CA 1
ATOM 595 C C . MET A 1 78 ? -13.570 1.918 -4.670 1.00 82.50 78 MET A C 1
ATOM 597 O O . MET A 1 78 ? -14.687 2.359 -4.420 1.00 82.50 78 MET A O 1
ATOM 601 N N . ARG A 1 79 ? -13.269 0.625 -4.572 1.00 86.25 79 ARG A N 1
ATOM 602 C CA . ARG A 1 79 ? -14.201 -0.395 -4.087 1.00 86.25 79 ARG A CA 1
ATOM 603 C C . ARG A 1 79 ? -13.471 -1.418 -3.227 1.00 86.25 79 ARG A C 1
ATOM 605 O O . ARG A 1 79 ? -12.307 -1.718 -3.495 1.00 86.25 79 ARG A O 1
ATOM 612 N N . TRP A 1 80 ? -14.151 -1.951 -2.224 1.00 86.06 80 TRP A N 1
ATOM 613 C CA . TRP A 1 80 ? -13.633 -3.007 -1.366 1.00 86.06 80 TRP A CA 1
ATOM 614 C C . TRP A 1 80 ? -13.905 -4.358 -2.010 1.00 86.06 80 TRP A C 1
ATOM 616 O O . TRP A 1 80 ? -14.977 -4.608 -2.554 1.00 86.06 80 TRP A O 1
ATOM 626 N N . MET A 1 81 ? -12.906 -5.232 -1.997 1.00 87.62 81 MET A N 1
ATOM 627 C CA . MET A 1 81 ? -12.969 -6.497 -2.719 1.00 87.62 81 MET A CA 1
ATOM 628 C C . MET A 1 81 ? -12.301 -7.601 -1.925 1.00 87.62 81 MET A C 1
ATOM 630 O O . MET A 1 81 ? -11.231 -7.408 -1.348 1.00 87.62 81 MET A O 1
ATOM 634 N N . THR A 1 82 ? -12.902 -8.784 -1.954 1.00 88.31 82 THR A N 1
ATOM 635 C CA . THR A 1 82 ? -12.208 -10.014 -1.584 1.00 88.31 82 THR A CA 1
ATOM 636 C C . THR A 1 82 ? -11.260 -10.447 -2.706 1.00 88.31 82 THR A C 1
ATOM 638 O O . THR A 1 82 ? -11.378 -10.018 -3.857 1.00 88.31 82 THR A O 1
ATOM 641 N N . CYS A 1 83 ? -10.338 -11.363 -2.402 1.00 85.00 83 CYS A N 1
ATOM 642 C CA . CYS A 1 83 ? -9.471 -11.957 -3.424 1.00 85.00 83 CYS A CA 1
ATOM 643 C C . CYS A 1 83 ? -10.269 -12.665 -4.534 1.00 85.00 83 CYS A C 1
ATOM 645 O O . CYS A 1 83 ? -9.847 -12.656 -5.689 1.00 85.00 83 CYS A O 1
ATOM 647 N N . ASN A 1 84 ? -11.432 -13.238 -4.202 1.00 88.56 84 ASN A N 1
ATOM 648 C CA . ASN A 1 84 ? -12.310 -13.871 -5.186 1.00 88.56 84 ASN A CA 1
ATOM 649 C C . ASN A 1 84 ? -12.946 -12.824 -6.106 1.00 88.56 84 ASN A C 1
ATOM 651 O O . ASN A 1 84 ? -12.889 -12.981 -7.323 1.00 88.56 84 ASN A O 1
ATOM 655 N N . ASP A 1 85 ? -13.445 -11.717 -5.543 1.00 86.69 85 ASP A N 1
ATOM 656 C CA . ASP A 1 85 ? -13.986 -10.612 -6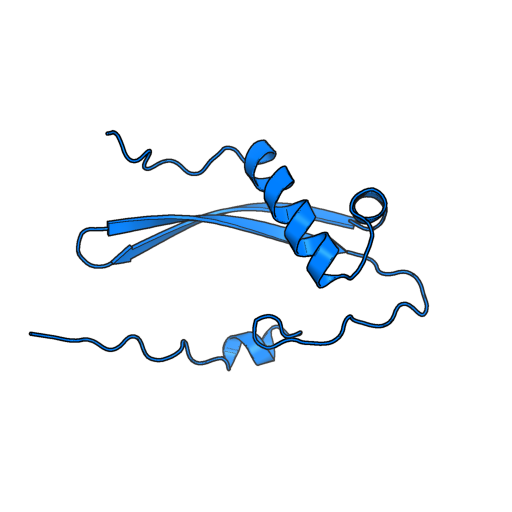.344 1.00 86.69 85 ASP A CA 1
ATOM 657 C C . ASP A 1 85 ? -12.924 -10.071 -7.310 1.00 86.69 85 ASP A C 1
ATOM 659 O O . ASP A 1 85 ? -13.239 -9.709 -8.441 1.00 86.69 85 ASP A O 1
ATOM 663 N N . MET A 1 86 ? -11.655 -10.028 -6.885 1.00 83.94 86 MET A N 1
ATOM 664 C CA . MET A 1 86 ? -10.529 -9.585 -7.715 1.00 83.94 86 MET A CA 1
ATOM 665 C C . MET A 1 86 ? -10.224 -10.522 -8.874 1.00 83.94 86 MET A C 1
ATOM 667 O O . MET A 1 86 ? -9.963 -10.042 -9.975 1.00 83.94 86 MET A O 1
ATOM 671 N N . ALA A 1 87 ? -10.317 -11.834 -8.664 1.00 82.94 87 ALA A N 1
ATOM 672 C CA . ALA A 1 87 ? -10.150 -12.811 -9.736 1.00 82.94 87 ALA A CA 1
ATOM 673 C C . ALA A 1 87 ? -11.262 -12.717 -10.800 1.00 82.94 87 ALA A C 1
ATOM 675 O O . ALA A 1 87 ? -11.034 -13.037 -11.967 1.00 82.94 87 ALA A O 1
ATOM 676 N N . GLU A 1 88 ? -12.456 -12.268 -10.410 1.00 80.62 88 GLU A N 1
ATOM 677 C CA . GLU A 1 88 ? -13.612 -12.127 -11.301 1.00 80.62 88 GLU A CA 1
ATOM 678 C C . GLU A 1 88 ? -13.665 -10.788 -12.043 1.00 80.62 88 GLU A C 1
ATOM 680 O O . GLU A 1 88 ? -14.356 -10.679 -13.066 1.00 80.62 88 GLU A O 1
ATOM 685 N N . VAL A 1 89 ? -12.926 -9.769 -11.580 1.00 75.62 89 VAL A N 1
ATOM 686 C CA . VAL A 1 89 ? -12.776 -8.514 -12.324 1.00 75.62 89 VAL A CA 1
ATOM 687 C C . VAL A 1 89 ? -12.027 -8.806 -13.614 1.00 75.62 89 VAL A C 1
ATOM 689 O O . VAL A 1 89 ? -10.801 -8.861 -13.676 1.00 75.62 89 VAL A O 1
ATOM 692 N N . LYS A 1 90 ? -12.799 -8.965 -14.690 1.00 59.59 90 LYS A N 1
ATOM 693 C CA . LYS A 1 90 ? -12.256 -8.955 -16.042 1.00 59.59 90 LYS A CA 1
ATOM 694 C C . LYS A 1 90 ? -11.559 -7.608 -16.236 1.00 59.59 90 LYS A C 1
ATOM 696 O O . LYS A 1 90 ? -12.218 -6.583 -16.032 1.00 59.59 90 LYS A O 1
ATOM 701 N N . PRO A 1 91 ? -10.274 -7.577 -16.631 1.00 56.56 91 PRO A N 1
ATOM 702 C CA . PRO A 1 91 ? -9.622 -6.321 -16.960 1.00 56.56 91 PRO A CA 1
ATOM 703 C C . PRO A 1 91 ? -10.491 -5.610 -17.995 1.00 56.56 91 PRO A C 1
ATOM 705 O O . PRO A 1 91 ? -10.897 -6.215 -18.992 1.00 56.56 91 PRO A O 1
ATOM 708 N N . ALA A 1 92 ? -10.858 -4.360 -17.712 1.00 48.09 92 ALA A N 1
ATOM 709 C CA . ALA A 1 92 ? -11.674 -3.563 -18.608 1.00 48.09 92 ALA A CA 1
ATOM 710 C C . ALA A 1 92 ? -10.962 -3.480 -19.967 1.00 48.09 92 ALA A C 1
ATOM 712 O O . ALA A 1 92 ? -9.947 -2.808 -20.096 1.00 48.09 92 ALA A O 1
ATOM 713 N N . MET A 1 93 ? -11.473 -4.248 -20.933 1.00 39.03 93 MET A N 1
ATOM 714 C CA . MET A 1 93 ? -11.299 -4.142 -22.383 1.00 39.03 93 MET A CA 1
ATOM 715 C C . MET A 1 93 ? -10.044 -3.368 -22.819 1.00 39.03 93 MET A C 1
ATOM 717 O O . MET A 1 93 ? -10.098 -2.176 -23.119 1.00 39.03 93 MET A O 1
ATOM 721 N N . MET A 1 94 ? -8.918 -4.077 -22.917 1.00 37.12 94 MET A N 1
ATOM 722 C CA . MET A 1 94 ? -7.778 -3.639 -23.718 1.00 37.12 94 MET A CA 1
ATOM 723 C C . MET A 1 94 ? -8.224 -3.704 -25.190 1.00 37.12 94 MET A C 1
ATOM 725 O O . MET A 1 94 ? -8.167 -4.757 -25.825 1.00 37.12 94 MET A O 1
ATOM 729 N N . TYR A 1 95 ? -8.791 -2.614 -25.715 1.00 35.50 95 TYR A N 1
ATOM 730 C CA . TYR A 1 95 ? -9.124 -2.523 -27.134 1.00 35.50 95 TYR A CA 1
ATOM 731 C C . TYR A 1 95 ? -7.818 -2.570 -27.933 1.00 35.50 95 TYR A C 1
ATOM 733 O O . TYR A 1 95 ? -7.061 -1.603 -27.960 1.00 35.50 95 TYR A O 1
ATOM 741 N N . ASN A 1 96 ? -7.567 -3.694 -28.606 1.00 35.84 96 ASN A N 1
ATOM 742 C CA . ASN A 1 96 ? -6.623 -3.749 -29.715 1.00 35.84 96 ASN A CA 1
ATOM 743 C C . ASN A 1 96 ? -7.184 -2.883 -30.849 1.00 35.84 96 ASN A C 1
ATOM 745 O O . ASN A 1 96 ? -7.948 -3.362 -31.687 1.00 35.84 96 ASN A O 1
ATOM 749 N N . ILE A 1 97 ? -6.825 -1.600 -30.871 1.00 38.78 97 ILE A N 1
ATOM 750 C CA . ILE A 1 97 ? -6.904 -0.809 -32.097 1.00 38.78 97 ILE A CA 1
ATOM 751 C C . ILE A 1 97 ? -5.698 -1.233 -32.933 1.00 38.78 97 ILE A C 1
ATOM 753 O O . ILE A 1 97 ? -4.601 -0.703 -32.788 1.00 38.78 97 ILE A O 1
ATOM 757 N N . VAL A 1 98 ? -5.903 -2.254 -33.764 1.00 37.66 98 VAL A N 1
ATOM 758 C CA . VAL A 1 98 ? -5.027 -2.515 -34.905 1.00 37.66 98 VAL A CA 1
ATOM 759 C C . VAL A 1 98 ? -5.487 -1.553 -35.998 1.00 37.66 98 VAL A C 1
ATOM 761 O O . VAL A 1 98 ? -6.588 -1.707 -36.527 1.00 37.66 98 VAL A O 1
ATOM 764 N N . GLY A 1 99 ? -4.687 -0.516 -36.240 1.00 36.00 99 GLY A N 1
ATOM 765 C CA . GLY A 1 99 ? -4.782 0.365 -37.404 1.00 36.00 99 GLY A CA 1
ATOM 766 C C . GLY A 1 99 ? 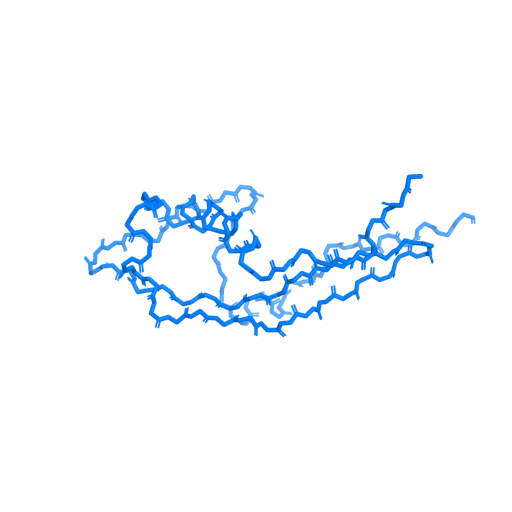-3.669 0.052 -38.387 1.00 36.00 99 GLY A C 1
ATOM 767 O O . GLY A 1 99 ? -2.592 -0.376 -37.914 1.00 36.00 99 GLY A O 1
#

Radius of gyration: 16.84 Å; chains: 1; bounding box: 34×28×54 Å